Protein AF-A0A251WI16-F1 (afdb_monomer_lite)

Sequence (147 aa):
MDRLEGYQGSLLEEVEPYFLSNLPIEAAELSPWAIPDRSPKAELERYPLEHDAADVAEATHDTIARLEQRRSQLLALGVAPAGCWLEKAKCHKRKAYQVFYRAEQPIFGGRKRLYVGMEGSPAVQEAEAAIARRNELKSVDRLLIPL

Foldseek 3Di:
DDDDDDDDDDDDDDDDDDDPPDDDDDDDDDDVPPPPPPPVVVVCVVDPPPDPPVNVVVVVVVVLVVLVVLLVVLVVLAADDPQKDKDWDDDVPDPWTWIWIAHPACPPVRHRIDTQGTPPDPSVVSNVVRHVSVVVSVVSVVVNDDD

Secondary structure (DSSP, 8-state):
-------------------------------TT------HHHHHTTS-----HHHHHHHHHHHHHHHHHHHHHHHHH--PPTTEEEEEEEPTTSS-EEEEEEESS-TBTTBSEEEEEETT-HHHHHHHHHHHHHHHHHHHHHHHS--

Structure (mmCIF, N/CA/C/O backbone):
data_AF-A0A251WI16-F1
#
_entry.id   AF-A0A251WI16-F1
#
loop_
_atom_site.group_PDB
_atom_site.id
_atom_site.type_symbol
_atom_site.label_atom_id
_atom_site.label_alt_id
_atom_site.label_comp_id
_atom_site.label_asym_id
_atom_site.label_entity_id
_atom_site.label_seq_id
_atom_site.pdbx_PDB_ins_code
_atom_site.Cartn_x
_atom_site.Cartn_y
_atom_site.Cartn_z
_atom_site.occupancy
_atom_site.B_iso_or_equiv
_atom_site.auth_seq_id
_atom_site.auth_comp_id
_atom_site.auth_asym_id
_atom_site.auth_atom_id
_atom_site.pdbx_PDB_model_num
ATOM 1 N N . MET A 1 1 ? -23.655 75.808 5.758 1.00 36.12 1 MET A N 1
ATOM 2 C CA . MET A 1 1 ? -22.446 75.299 6.428 1.00 36.12 1 MET A CA 1
ATOM 3 C C . MET A 1 1 ? -21.981 74.118 5.599 1.00 36.12 1 MET A C 1
ATOM 5 O O . MET A 1 1 ? -22.738 73.165 5.527 1.00 36.12 1 MET A O 1
ATOM 9 N N . ASP A 1 2 ? -20.899 74.106 4.832 1.00 41.31 2 ASP A N 1
ATOM 10 C CA . ASP A 1 2 ? -19.816 75.037 4.473 1.00 41.31 2 ASP A CA 1
ATOM 11 C C . ASP A 1 2 ? -19.293 74.509 3.110 1.00 41.31 2 ASP A C 1
ATOM 13 O O . ASP A 1 2 ? -19.246 73.298 2.930 1.00 41.31 2 ASP A O 1
ATOM 17 N N . ARG A 1 3 ? -19.227 75.275 2.013 1.00 36.56 3 ARG A N 1
ATOM 18 C CA . ARG A 1 3 ? -18.265 76.318 1.594 1.00 36.56 3 ARG A CA 1
ATOM 19 C C . ARG A 1 3 ? -16.892 75.789 1.122 1.00 36.56 3 ARG A C 1
ATOM 21 O O . ARG A 1 3 ? -16.239 75.051 1.845 1.00 36.56 3 ARG A O 1
ATOM 28 N N . LEU A 1 4 ? -16.474 76.356 -0.022 1.00 42.25 4 LEU A N 1
ATOM 29 C CA . LEU A 1 4 ? -15.121 76.494 -0.603 1.00 42.25 4 LEU A CA 1
ATOM 30 C C . LEU A 1 4 ? -14.675 75.363 -1.552 1.00 42.25 4 LEU A C 1
ATOM 32 O O . LEU A 1 4 ? -14.567 74.215 -1.152 1.00 42.25 4 LEU A O 1
ATOM 36 N N . GLU A 1 5 ? -14.617 75.584 -2.870 1.00 40.88 5 GLU A N 1
ATOM 37 C CA . GLU A 1 5 ? -13.743 76.477 -3.673 1.00 40.88 5 GLU A CA 1
ATOM 38 C C . GLU A 1 5 ? -12.470 75.765 -4.155 1.00 40.88 5 GLU A C 1
ATOM 40 O O . GLU A 1 5 ? -11.721 75.187 -3.377 1.00 40.88 5 GLU A O 1
ATOM 45 N N . GLY A 1 6 ? -12.244 75.840 -5.470 1.00 38.50 6 GLY A N 1
ATOM 46 C CA . GLY A 1 6 ? -11.090 75.272 -6.164 1.00 38.50 6 GLY A CA 1
ATOM 47 C C . GLY A 1 6 ? -11.156 75.507 -7.675 1.00 38.50 6 GLY A C 1
ATOM 48 O O . GLY A 1 6 ? -11.269 74.559 -8.442 1.00 38.50 6 GLY A O 1
ATOM 49 N N . TYR A 1 7 ? -11.159 76.787 -8.069 1.00 40.00 7 TYR A N 1
ATOM 50 C CA . TYR A 1 7 ? -10.824 77.334 -9.401 1.00 40.00 7 TYR A CA 1
ATOM 51 C C . TYR A 1 7 ? -9.560 76.650 -9.995 1.00 40.00 7 TYR A C 1
ATOM 53 O O . TYR A 1 7 ? -8.736 76.161 -9.235 1.00 40.00 7 TYR A O 1
ATOM 61 N N . GLN A 1 8 ? -9.277 76.566 -11.301 1.00 35.34 8 GLN A N 1
ATOM 62 C CA . GLN A 1 8 ? -9.056 77.642 -12.282 1.00 35.34 8 GLN A CA 1
ATOM 63 C C . GLN A 1 8 ? -8.599 76.943 -13.592 1.00 35.34 8 GLN A C 1
ATOM 65 O O . GLN A 1 8 ? -7.766 76.046 -13.530 1.00 35.34 8 GLN A O 1
ATOM 70 N N . GLY A 1 9 ? -9.111 77.300 -14.773 1.00 35.69 9 GLY A N 1
ATOM 71 C CA . GLY A 1 9 ? -8.225 77.905 -15.777 1.00 35.69 9 GLY A CA 1
ATOM 72 C C . GLY A 1 9 ? -8.581 77.554 -17.234 1.00 35.69 9 GLY A C 1
ATOM 73 O O . GLY A 1 9 ? -8.558 76.386 -17.600 1.00 35.69 9 GLY A O 1
ATOM 74 N N . SER A 1 10 ? -8.926 78.607 -17.993 1.00 38.59 10 SER A N 1
ATOM 75 C CA . SER A 1 10 ? -8.695 78.896 -19.434 1.00 38.59 10 SER A CA 1
ATOM 76 C C . SER A 1 10 ? -8.817 77.756 -20.463 1.00 38.59 10 SER A C 1
ATOM 78 O O . SER A 1 10 ? -8.043 76.809 -20.443 1.00 38.59 10 SER A O 1
ATOM 80 N N . LEU A 1 11 ? -9.782 77.750 -21.392 1.00 37.16 11 LEU A N 1
ATOM 81 C CA . LEU A 1 11 ? -10.042 78.723 -22.471 1.00 37.16 11 LEU A CA 1
ATOM 82 C C . LEU A 1 11 ? -8.826 78.930 -23.392 1.00 37.16 11 LEU A C 1
ATOM 84 O O . LEU A 1 11 ? -7.878 79.575 -22.974 1.00 37.16 11 LEU A O 1
ATOM 88 N N . LEU A 1 12 ? -8.965 78.408 -24.621 1.00 41.16 12 LEU A N 1
ATOM 89 C CA . LEU A 1 12 ? -8.359 78.830 -25.894 1.00 41.16 12 LEU A CA 1
ATOM 90 C C . LEU A 1 12 ? -6.840 79.044 -25.936 1.00 41.16 12 LEU A C 1
ATOM 92 O O . LEU A 1 12 ? -6.316 79.921 -25.273 1.00 41.16 12 LEU A O 1
ATOM 96 N N . GLU A 1 13 ? -6.176 78.318 -26.831 1.00 40.03 13 GLU A N 1
ATOM 97 C CA . GLU A 1 13 ? -5.477 78.877 -28.005 1.00 40.03 13 GLU A CA 1
ATOM 98 C C . GLU A 1 13 ? -4.769 77.706 -28.709 1.00 40.03 13 GLU A C 1
ATOM 100 O O . GLU A 1 13 ? -4.115 76.894 -28.064 1.00 40.03 13 GLU A O 1
ATOM 105 N N . GLU A 1 14 ? -5.165 77.420 -29.956 1.00 42.44 14 GLU A N 1
ATOM 106 C CA . GLU A 1 14 ? -4.280 77.542 -31.132 1.00 42.44 14 GLU A CA 1
ATOM 107 C C . GLU A 1 14 ? -3.327 76.324 -31.248 1.00 42.44 14 GLU A C 1
ATOM 109 O O . GLU A 1 14 ? -2.668 75.926 -30.304 1.00 42.44 14 GLU A O 1
ATOM 114 N N . VAL A 1 15 ? -3.190 75.584 -32.345 1.00 39.59 15 VAL A N 1
ATOM 115 C CA . VAL A 1 15 ? -3.068 75.938 -33.757 1.00 39.59 15 VAL A CA 1
ATOM 116 C C . VAL A 1 15 ? -3.266 74.612 -34.526 1.00 39.59 15 VAL A C 1
ATOM 118 O O . VAL A 1 15 ? -2.592 73.630 -34.214 1.00 39.59 15 VAL A O 1
ATOM 121 N N . GLU A 1 16 ? -4.131 74.546 -35.541 1.00 45.12 16 GLU A N 1
ATOM 122 C CA . GLU A 1 16 ? -3.878 73.605 -36.649 1.00 45.12 16 GLU A CA 1
ATOM 123 C C . GLU A 1 16 ? -2.822 74.241 -37.561 1.00 45.12 16 GLU A C 1
ATOM 125 O O . GLU A 1 16 ? -2.936 75.425 -37.886 1.00 45.12 16 GLU A O 1
ATOM 130 N N . PRO A 1 17 ? -1.846 73.468 -38.064 1.00 43.88 17 PRO A N 1
ATOM 131 C CA . PRO A 1 17 ? -1.982 73.196 -39.486 1.00 43.88 17 PRO A CA 1
ATOM 132 C C . PRO A 1 17 ? -1.559 71.784 -39.892 1.00 43.88 17 PRO A C 1
ATOM 134 O O . PRO A 1 17 ? -0.516 71.249 -39.518 1.00 43.88 17 PRO A O 1
ATOM 137 N N . TYR A 1 18 ? -2.382 71.237 -40.776 1.00 47.28 18 TYR A N 1
ATOM 138 C CA . TYR A 1 18 ? -2.051 70.195 -41.729 1.00 47.28 18 TYR A CA 1
ATOM 139 C C . TYR A 1 18 ? -0.672 70.411 -42.367 1.00 47.28 18 TYR A C 1
ATOM 141 O O . TYR A 1 18 ? -0.429 71.440 -42.992 1.00 47.28 18 TYR A O 1
ATOM 149 N N . PHE A 1 19 ? 0.170 69.380 -42.340 1.00 38.06 19 PHE A N 1
ATOM 150 C CA . PHE A 1 19 ? 1.101 69.121 -43.436 1.00 38.06 19 PHE A CA 1
ATOM 151 C C . PHE A 1 19 ? 1.093 67.625 -43.751 1.00 38.06 19 PHE A C 1
ATOM 153 O O . PHE A 1 19 ? 1.862 66.826 -43.224 1.00 38.06 19 PHE A O 1
ATOM 160 N N . LEU A 1 20 ? 0.153 67.253 -44.621 1.00 43.31 20 LEU A N 1
ATOM 161 C CA . LEU A 1 20 ? 0.170 65.999 -45.363 1.00 43.31 20 LEU A CA 1
ATOM 162 C C . LEU A 1 20 ? 1.307 66.078 -46.388 1.00 43.31 20 LEU A C 1
ATOM 164 O O . LEU A 1 20 ? 1.104 66.483 -47.530 1.00 43.31 20 LEU A O 1
ATOM 168 N N . SER A 1 21 ? 2.521 65.719 -45.981 1.00 41.78 21 SER A N 1
ATOM 169 C CA . SER A 1 21 ? 3.597 65.441 -46.927 1.00 41.78 21 SER A CA 1
ATOM 170 C C . SER A 1 21 ? 3.484 63.995 -47.404 1.00 41.78 21 SER A C 1
ATOM 172 O O . SER A 1 21 ? 3.847 63.066 -46.687 1.00 41.78 21 SER A O 1
ATOM 174 N N . ASN A 1 22 ? 2.944 63.853 -48.614 1.00 52.06 22 ASN A N 1
ATOM 175 C CA . ASN A 1 22 ? 3.241 62.833 -49.619 1.00 52.06 22 ASN A CA 1
ATOM 176 C C . ASN A 1 22 ? 4.140 61.672 -49.166 1.00 52.06 22 ASN A C 1
ATOM 178 O O . ASN A 1 22 ? 5.365 61.794 -49.187 1.00 52.06 22 ASN A O 1
ATOM 182 N N . LEU A 1 23 ? 3.537 60.511 -48.917 1.00 45.34 23 LEU A N 1
ATOM 183 C CA . LEU A 1 23 ? 4.210 59.231 -49.107 1.00 45.34 23 LEU A CA 1
ATOM 184 C C . LEU A 1 23 ? 3.298 58.316 -49.936 1.00 45.34 23 LEU A C 1
ATOM 186 O O . LEU A 1 23 ? 2.095 58.258 -49.665 1.00 45.34 23 LEU A O 1
ATOM 190 N N . PRO A 1 24 ? 3.832 57.671 -50.986 1.00 40.88 24 PRO A N 1
ATOM 191 C CA . PRO A 1 24 ? 3.042 56.865 -51.898 1.00 40.88 24 PRO A CA 1
ATOM 192 C C . PRO A 1 24 ? 2.507 55.634 -51.170 1.00 40.88 24 PRO A C 1
ATOM 194 O O . PRO A 1 24 ? 3.223 54.947 -50.443 1.00 40.88 24 PRO A O 1
ATOM 197 N N . ILE A 1 25 ? 1.223 55.373 -51.389 1.00 50.53 25 ILE A N 1
ATOM 198 C CA . ILE A 1 25 ? 0.584 54.113 -51.042 1.00 50.53 25 ILE A CA 1
ATOM 199 C C . ILE A 1 25 ? 1.173 53.066 -51.985 1.00 50.53 25 ILE A C 1
ATOM 201 O O . ILE A 1 25 ? 0.783 53.006 -53.147 1.00 50.53 25 ILE A O 1
ATOM 205 N N . GLU A 1 26 ? 2.086 52.237 -51.489 1.00 46.56 26 GLU A N 1
ATOM 206 C CA . GLU A 1 26 ? 2.327 50.927 -52.083 1.00 46.56 26 GLU A CA 1
ATOM 207 C C . GLU A 1 26 ? 2.127 49.836 -51.035 1.00 46.56 26 GLU A C 1
ATOM 209 O O . GLU A 1 26 ? 2.660 49.855 -49.926 1.00 46.56 26 GLU A O 1
ATOM 214 N N . ALA A 1 27 ? 1.236 48.935 -51.426 1.00 50.28 27 ALA A N 1
ATOM 215 C CA . ALA A 1 27 ? 0.734 47.774 -50.733 1.00 50.28 27 ALA A CA 1
ATOM 216 C C . ALA A 1 27 ? 1.821 46.913 -50.080 1.00 50.28 27 ALA A C 1
ATOM 218 O O . ALA A 1 27 ? 2.786 46.530 -50.729 1.00 50.28 27 ALA A O 1
ATOM 219 N N . ALA A 1 28 ? 1.559 46.474 -48.851 1.00 42.09 28 ALA A N 1
ATOM 220 C CA . ALA A 1 28 ? 1.669 45.061 -48.507 1.00 42.09 28 ALA A CA 1
ATOM 221 C C . ALA A 1 28 ? 0.968 44.811 -47.170 1.00 42.09 28 ALA A C 1
ATOM 223 O O . ALA A 1 28 ? 1.366 45.278 -46.106 1.00 42.09 28 ALA A O 1
ATOM 224 N N . GLU A 1 29 ? -0.124 44.080 -47.290 1.00 51.53 29 GLU A N 1
ATOM 225 C CA . GLU A 1 29 ? -0.928 43.458 -46.256 1.00 51.53 29 GLU A CA 1
ATOM 226 C C . GLU A 1 29 ? -0.076 42.817 -45.151 1.00 51.53 29 GLU A C 1
ATOM 228 O O . GLU A 1 29 ? 0.566 41.790 -45.352 1.00 51.53 29 GLU A O 1
ATOM 233 N N . LEU A 1 30 ? -0.130 43.364 -43.941 1.00 47.75 30 LEU A N 1
ATOM 234 C CA . LEU A 1 30 ? 0.190 42.604 -42.738 1.00 47.75 30 LEU A CA 1
ATOM 235 C C . LEU A 1 30 ? -0.958 42.794 -41.760 1.00 47.75 30 LEU A C 1
ATOM 237 O O . LEU A 1 30 ? -0.994 43.730 -40.964 1.00 47.75 30 LEU A O 1
ATOM 241 N N . SER A 1 31 ? -1.937 41.893 -41.860 1.00 47.56 31 SER A N 1
ATOM 242 C CA . SER A 1 31 ? -2.923 41.720 -40.803 1.00 47.56 31 SER A CA 1
ATOM 243 C C . SER A 1 31 ? -2.169 41.404 -39.503 1.00 47.56 31 SER A C 1
ATOM 245 O O . SER A 1 31 ? -1.412 40.430 -39.477 1.00 47.56 31 SER A O 1
ATOM 247 N N . PRO A 1 32 ? -2.383 42.151 -38.404 1.00 48.94 32 PRO A N 1
ATOM 248 C CA . PRO A 1 32 ? -1.784 41.841 -37.101 1.00 48.94 32 PRO A CA 1
ATOM 249 C C . PRO A 1 32 ? -2.286 40.507 -36.510 1.00 48.94 32 PRO A C 1
ATOM 251 O O . PRO A 1 32 ? -1.863 40.108 -35.429 1.00 48.94 32 PRO A O 1
ATOM 254 N N . TRP A 1 33 ? -3.163 39.802 -37.236 1.00 52.28 33 TRP A N 1
ATOM 255 C CA . TRP A 1 33 ? -3.722 38.492 -36.916 1.00 52.28 33 TRP A CA 1
ATOM 256 C C . TRP A 1 33 ? -3.261 37.392 -37.875 1.00 52.28 33 TRP A C 1
ATOM 258 O O . TRP A 1 33 ? -3.973 36.403 -38.049 1.00 52.28 33 TRP A O 1
ATOM 268 N N . ALA A 1 34 ? -2.102 37.539 -38.523 1.00 51.62 34 ALA A N 1
ATOM 269 C CA . ALA A 1 34 ? -1.479 36.423 -39.225 1.00 51.62 34 ALA A CA 1
ATOM 270 C C . ALA A 1 34 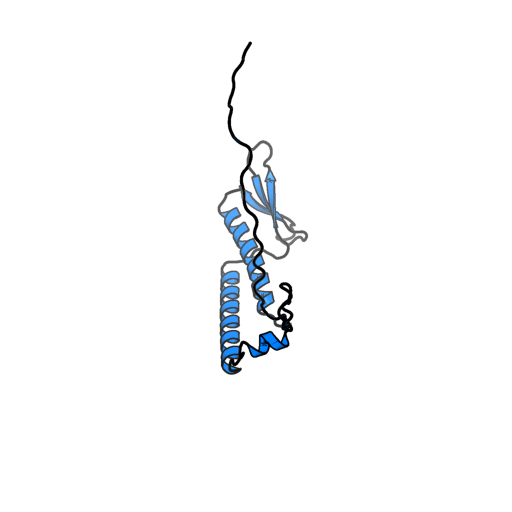? -1.191 35.303 -38.210 1.00 51.62 34 ALA A C 1
ATOM 272 O O . ALA A 1 34 ? -0.213 35.350 -37.464 1.00 51.62 34 ALA A O 1
ATOM 273 N N . ILE A 1 35 ? -2.094 34.322 -38.133 1.00 57.12 35 ILE A N 1
ATOM 274 C CA . ILE A 1 35 ? -1.911 33.118 -37.329 1.00 57.12 35 ILE A CA 1
ATOM 275 C C . ILE A 1 35 ? -0.697 32.415 -37.941 1.00 57.12 35 ILE A C 1
ATOM 277 O O . ILE A 1 35 ? -0.776 32.028 -39.109 1.00 57.12 35 ILE A O 1
ATOM 281 N N . PRO A 1 36 ? 0.435 32.286 -37.221 1.00 55.97 36 PRO A N 1
ATOM 282 C CA . PRO A 1 36 ? 1.576 31.565 -37.756 1.00 55.97 36 PRO A CA 1
ATOM 283 C C . PRO A 1 36 ? 1.108 30.154 -38.091 1.00 55.97 36 PRO A C 1
ATOM 285 O O . PRO A 1 36 ? 0.421 29.533 -37.277 1.00 55.97 36 PRO A O 1
ATOM 288 N N . ASP A 1 37 ? 1.438 29.683 -39.291 1.00 57.50 37 ASP A N 1
ATOM 289 C CA . ASP A 1 37 ? 1.084 28.343 -39.737 1.00 57.50 37 ASP A CA 1
ATOM 290 C C . ASP A 1 37 ? 1.677 27.324 -38.752 1.00 57.50 37 ASP A C 1
ATOM 292 O O . ASP A 1 37 ? 2.877 27.047 -38.747 1.00 57.50 37 ASP A O 1
ATOM 296 N N . ARG A 1 38 ? 0.827 26.826 -37.847 1.00 54.00 38 ARG A N 1
ATOM 297 C CA . ARG A 1 38 ? 1.138 25.754 -36.894 1.00 54.00 38 ARG A CA 1
ATOM 298 C C . ARG A 1 38 ? 0.847 24.390 -37.513 1.00 54.00 38 ARG A C 1
ATOM 300 O O . ARG A 1 38 ? 0.463 23.458 -36.809 1.00 54.00 38 ARG A O 1
ATOM 307 N N . SER A 1 39 ? 0.945 24.269 -38.836 1.00 60.47 39 SER A N 1
ATOM 308 C CA . SER A 1 39 ? 0.891 22.969 -39.480 1.00 60.47 39 SER A CA 1
ATOM 309 C C . SER A 1 39 ? 2.000 22.083 -38.891 1.00 60.47 39 SER A C 1
ATOM 311 O O . SER A 1 39 ? 3.158 22.510 -38.857 1.00 60.47 39 SER A O 1
ATOM 313 N N . PRO A 1 40 ? 1.694 20.842 -38.463 1.00 55.34 40 PRO A N 1
ATOM 314 C CA . PRO A 1 40 ? 2.674 19.913 -37.885 1.00 55.34 40 PRO A CA 1
ATOM 315 C C . PRO A 1 40 ? 3.913 19.711 -38.768 1.00 55.34 40 PRO A C 1
ATOM 317 O O . PRO A 1 40 ? 5.001 19.400 -38.291 1.00 55.34 40 PRO A O 1
ATOM 320 N N . LYS A 1 41 ? 3.747 19.927 -40.078 1.00 54.31 41 LYS A N 1
ATOM 321 C CA . LYS A 1 41 ? 4.794 19.825 -41.091 1.00 54.31 41 LYS A CA 1
ATOM 322 C C . LYS A 1 41 ? 5.878 20.906 -40.946 1.00 54.31 41 LYS A C 1
ATOM 324 O O . LYS A 1 41 ? 7.045 20.605 -41.147 1.00 54.31 41 LYS A O 1
ATOM 329 N N . ALA A 1 42 ? 5.504 22.125 -40.547 1.00 56.56 42 ALA A N 1
ATOM 330 C CA . ALA A 1 42 ? 6.424 23.255 -40.371 1.00 56.56 42 ALA A CA 1
ATOM 331 C C . ALA A 1 42 ? 7.159 23.241 -39.012 1.00 56.56 42 ALA A C 1
ATOM 333 O O . ALA A 1 42 ? 8.182 23.908 -38.848 1.00 56.56 42 ALA A O 1
ATOM 334 N N . GLU A 1 43 ? 6.649 22.490 -38.029 1.00 53.28 43 GLU A N 1
ATOM 335 C CA . GLU A 1 43 ? 7.350 22.233 -36.762 1.00 53.28 43 GLU A CA 1
ATOM 336 C C . GLU A 1 43 ? 8.366 21.091 -36.886 1.00 53.28 43 GLU A C 1
ATOM 338 O O . GLU A 1 43 ? 9.451 21.193 -36.314 1.00 53.28 43 GLU A O 1
ATOM 343 N N . LEU A 1 44 ? 8.070 20.053 -37.681 1.00 54.22 44 LEU A N 1
ATOM 344 C CA . LEU A 1 44 ? 8.988 18.927 -37.905 1.00 54.22 44 LEU A CA 1
ATOM 345 C C . LEU A 1 44 ? 10.279 19.329 -38.638 1.00 54.22 44 LEU A C 1
ATOM 347 O O . LEU A 1 44 ? 11.339 18.791 -38.343 1.00 54.22 44 LEU A O 1
ATOM 351 N N . GLU A 1 45 ? 10.218 20.294 -39.560 1.00 57.00 45 GLU A N 1
ATOM 352 C CA . GLU A 1 45 ? 11.407 20.811 -40.265 1.00 57.00 45 GLU A CA 1
ATOM 353 C C . GLU A 1 45 ? 12.321 21.664 -39.367 1.00 57.00 45 GLU A C 1
ATOM 355 O O . GLU A 1 45 ? 13.463 21.945 -39.726 1.00 57.00 45 GLU A O 1
ATOM 360 N N . ARG A 1 46 ? 11.837 22.084 -38.190 1.00 55.06 46 ARG A N 1
ATOM 361 C CA . ARG A 1 46 ? 12.551 23.003 -37.292 1.00 55.06 46 ARG A CA 1
ATOM 362 C C . ARG A 1 46 ? 13.503 22.288 -36.322 1.00 55.06 46 ARG A C 1
ATOM 364 O O . ARG A 1 46 ? 14.391 22.936 -35.774 1.00 55.06 46 ARG A O 1
ATOM 371 N N . TYR A 1 47 ? 13.339 20.977 -36.134 1.00 54.41 47 TYR A N 1
ATOM 372 C CA . TYR A 1 47 ? 14.173 20.149 -35.262 1.00 54.41 47 TYR A CA 1
ATOM 373 C C . TYR A 1 47 ? 14.435 18.787 -35.920 1.00 54.41 47 TYR A C 1
ATOM 375 O O . TYR A 1 47 ? 13.531 17.951 -35.938 1.00 54.41 47 TYR A O 1
ATOM 383 N N . PRO A 1 48 ? 15.646 18.517 -36.438 1.00 55.62 48 PRO A N 1
ATOM 384 C CA . PRO A 1 48 ? 15.988 17.172 -36.875 1.00 55.62 48 PRO A CA 1
ATOM 385 C C . PRO A 1 48 ? 16.012 16.247 -35.648 1.00 55.62 48 PRO A C 1
ATOM 387 O O . PRO A 1 48 ? 16.890 16.345 -34.794 1.00 55.62 48 PRO A O 1
ATOM 390 N N . LEU A 1 49 ? 15.019 15.364 -35.541 1.00 58.69 49 LEU A N 1
ATOM 391 C CA . LEU A 1 49 ? 15.001 14.243 -34.596 1.00 58.69 49 LEU A CA 1
ATOM 392 C C . LEU A 1 49 ? 15.899 13.126 -35.144 1.00 58.69 49 LEU A C 1
ATOM 394 O O . LEU A 1 49 ? 15.430 12.062 -35.534 1.00 58.69 49 LEU A O 1
ATOM 398 N N . GLU A 1 50 ? 17.200 13.386 -35.219 1.00 61.19 50 GLU A N 1
ATOM 399 C CA . GLU A 1 50 ? 18.198 12.355 -35.508 1.00 61.19 50 GLU A CA 1
ATOM 400 C C . GLU A 1 50 ? 18.712 11.799 -34.180 1.00 61.19 50 GLU A C 1
ATOM 402 O O . GLU A 1 50 ? 19.772 12.177 -33.689 1.00 61.19 50 GLU A O 1
ATOM 407 N N . HIS A 1 51 ? 17.919 10.931 -33.553 1.00 60.59 51 HIS A N 1
ATOM 408 C CA . HIS A 1 51 ? 18.457 10.009 -32.559 1.00 60.59 51 HIS A CA 1
ATOM 409 C C . HIS A 1 51 ? 18.754 8.697 -33.268 1.00 60.59 51 HIS A C 1
ATOM 411 O O . HIS A 1 51 ? 17.882 8.168 -33.965 1.00 60.59 51 HIS A O 1
ATOM 417 N N . ASP A 1 52 ? 19.975 8.185 -33.110 1.00 73.31 52 ASP A N 1
ATOM 418 C CA . ASP A 1 52 ? 20.305 6.858 -33.608 1.00 73.31 52 ASP A CA 1
ATOM 419 C C . ASP A 1 52 ? 19.332 5.856 -32.965 1.00 73.31 52 ASP A C 1
ATOM 421 O O . ASP A 1 52 ? 19.001 5.948 -31.778 1.00 73.31 52 ASP A O 1
ATOM 425 N N . ALA A 1 53 ? 18.841 4.894 -33.746 1.00 73.44 53 ALA A N 1
ATOM 426 C CA . ALA A 1 53 ? 17.994 3.829 -33.223 1.00 73.44 53 ALA A CA 1
ATOM 427 C C . ALA A 1 53 ? 18.695 3.079 -32.074 1.00 73.44 53 ALA A C 1
ATOM 429 O O . ALA A 1 53 ? 18.022 2.579 -31.170 1.00 73.44 53 ALA A O 1
ATOM 430 N N . ALA A 1 54 ? 20.034 3.050 -32.084 1.00 74.81 54 ALA A N 1
ATOM 431 C CA . ALA A 1 54 ? 20.853 2.543 -30.989 1.00 74.81 54 ALA A CA 1
ATOM 432 C C . ALA A 1 54 ? 20.703 3.370 -29.696 1.00 74.81 54 ALA A C 1
ATOM 434 O O . ALA A 1 54 ? 20.444 2.785 -28.644 1.00 74.81 54 ALA A O 1
ATOM 435 N N . ASP A 1 55 ? 20.768 4.703 -29.772 1.00 75.31 55 ASP A N 1
ATOM 436 C CA . ASP A 1 55 ? 20.639 5.598 -28.610 1.00 75.31 55 ASP A CA 1
ATOM 437 C C . ASP A 1 55 ? 19.242 5.502 -27.979 1.00 75.31 55 ASP A C 1
ATOM 439 O O . ASP A 1 55 ? 19.082 5.470 -26.757 1.00 75.31 55 ASP A O 1
ATOM 443 N N . VAL A 1 56 ? 18.203 5.412 -28.818 1.00 76.31 56 VAL A N 1
ATOM 444 C CA . VAL A 1 56 ? 16.818 5.241 -28.355 1.00 76.31 56 VAL A CA 1
ATOM 445 C C . VAL A 1 56 ? 16.631 3.877 -27.686 1.00 76.31 56 VAL A C 1
ATOM 447 O O . VAL A 1 56 ? 15.954 3.780 -26.658 1.00 76.31 56 VAL A O 1
ATOM 450 N N . ALA A 1 57 ? 17.235 2.821 -28.236 1.00 77.12 57 ALA A N 1
ATOM 451 C CA . ALA A 1 57 ? 17.181 1.483 -27.655 1.00 77.12 57 ALA A CA 1
ATOM 452 C C . ALA A 1 57 ? 17.906 1.417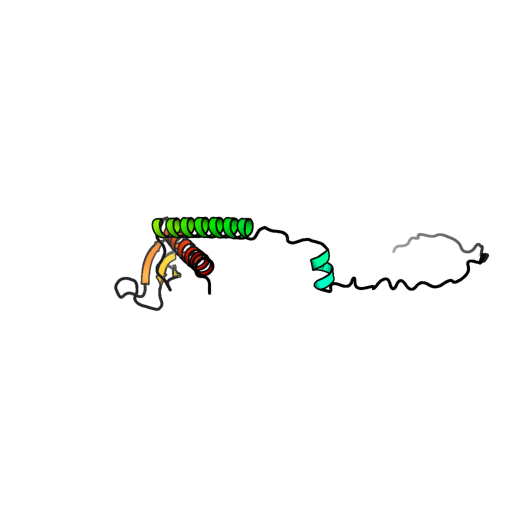 -26.301 1.00 77.12 57 ALA A C 1
ATOM 454 O O . ALA A 1 57 ? 17.359 0.853 -25.351 1.00 77.12 57 ALA A O 1
ATOM 455 N N . GLU A 1 58 ? 19.085 2.034 -26.185 1.00 79.88 58 GLU A N 1
ATOM 456 C CA . GLU A 1 58 ? 19.844 2.112 -24.933 1.00 79.88 58 GLU A CA 1
ATOM 457 C C . GLU A 1 58 ? 19.073 2.893 -23.860 1.00 79.88 58 GLU A C 1
ATOM 459 O O . GLU A 1 58 ? 18.841 2.377 -22.766 1.00 79.88 58 GLU A O 1
ATOM 464 N N . ALA A 1 59 ? 18.549 4.077 -24.196 1.00 79.62 59 ALA A N 1
ATOM 465 C CA . ALA A 1 59 ? 17.744 4.878 -23.272 1.00 79.62 59 ALA A CA 1
ATOM 466 C C . ALA A 1 59 ? 16.469 4.148 -22.803 1.00 79.62 59 ALA A C 1
ATOM 468 O O . ALA A 1 59 ? 16.045 4.272 -21.645 1.00 79.62 59 ALA A O 1
ATOM 469 N N . THR A 1 60 ? 15.854 3.359 -23.688 1.00 84.19 60 THR A N 1
ATOM 470 C CA . THR A 1 60 ? 14.682 2.539 -23.354 1.00 84.19 60 THR A CA 1
ATOM 471 C C . THR A 1 60 ? 15.061 1.402 -22.407 1.00 84.19 60 THR A C 1
ATOM 473 O O . THR A 1 60 ? 14.365 1.176 -21.415 1.00 84.19 60 THR A O 1
ATOM 476 N N . HIS A 1 61 ? 16.181 0.723 -22.660 1.00 85.12 61 HIS A N 1
ATOM 477 C CA . HIS A 1 61 ? 16.680 -0.352 -21.805 1.00 85.12 61 HIS A CA 1
ATOM 478 C C . HIS A 1 61 ? 17.023 0.156 -20.397 1.00 85.12 61 HIS A C 1
ATOM 480 O O . HIS A 1 61 ? 16.568 -0.426 -19.410 1.00 85.12 61 HIS A O 1
ATOM 486 N N . ASP A 1 62 ? 17.713 1.292 -20.292 1.00 88.88 62 ASP A N 1
ATOM 487 C CA . ASP A 1 62 ? 18.015 1.945 -19.014 1.00 88.88 62 ASP A CA 1
ATOM 488 C C . ASP A 1 62 ? 16.749 2.299 -18.229 1.00 88.88 62 ASP A C 1
ATOM 490 O O . ASP A 1 62 ? 16.677 2.140 -17.004 1.00 88.88 62 ASP A O 1
ATOM 494 N N . THR A 1 63 ? 15.721 2.772 -18.933 1.00 89.12 63 THR A N 1
ATOM 495 C CA . THR A 1 63 ? 14.433 3.111 -18.322 1.00 89.12 63 THR A CA 1
ATOM 496 C C . THR A 1 63 ? 13.738 1.867 -17.774 1.00 89.12 63 THR A C 1
ATOM 498 O O . THR A 1 63 ? 13.276 1.880 -16.629 1.00 89.12 63 THR A O 1
ATOM 501 N N . ILE A 1 64 ? 13.712 0.777 -18.546 1.00 90.56 64 ILE A N 1
ATOM 502 C CA . ILE A 1 64 ? 13.152 -0.509 -18.112 1.00 90.56 64 ILE A CA 1
ATOM 503 C C . ILE A 1 64 ? 13.903 -1.025 -16.879 1.00 90.56 64 ILE A C 1
ATOM 505 O O . ILE A 1 64 ? 13.267 -1.329 -15.869 1.00 90.56 64 ILE A O 1
ATOM 509 N N . ALA A 1 65 ? 15.239 -1.024 -16.900 1.00 92.12 65 ALA A N 1
ATOM 510 C CA . ALA A 1 65 ? 16.059 -1.489 -15.781 1.00 92.12 65 ALA A CA 1
ATOM 511 C C . ALA A 1 65 ? 15.775 -0.710 -14.481 1.00 92.12 65 ALA A C 1
ATOM 513 O O . ALA A 1 65 ? 15.631 -1.299 -13.405 1.00 92.12 65 ALA A O 1
ATOM 514 N N . ARG A 1 66 ? 15.617 0.620 -14.562 1.00 93.19 66 ARG A N 1
ATOM 515 C CA . ARG A 1 66 ? 15.245 1.459 -13.405 1.00 93.19 66 ARG A CA 1
ATOM 516 C C . ARG A 1 66 ? 13.854 1.124 -12.870 1.00 93.19 66 ARG A C 1
ATOM 518 O O . ARG A 1 66 ? 13.660 1.071 -11.653 1.00 93.19 66 ARG A O 1
ATOM 525 N N . LEU A 1 67 ? 12.885 0.897 -13.755 1.00 93.25 67 LEU A N 1
ATOM 526 C CA . LEU A 1 67 ? 11.523 0.525 -13.369 1.00 93.25 67 LEU A CA 1
ATOM 527 C C . LEU A 1 67 ? 11.486 -0.857 -12.702 1.00 93.25 67 LEU A C 1
ATOM 529 O O . LEU A 1 67 ? 10.846 -1.014 -11.661 1.00 93.25 67 LEU A O 1
ATOM 533 N N . GLU A 1 68 ? 12.221 -1.838 -13.225 1.00 94.31 68 GLU A N 1
ATOM 534 C CA . GLU A 1 68 ? 12.352 -3.170 -12.621 1.00 94.31 68 GLU A CA 1
ATOM 535 C C . GLU A 1 68 ? 13.038 -3.125 -11.250 1.00 94.31 68 GLU A C 1
ATOM 537 O O . GLU A 1 68 ? 12.598 -3.783 -10.295 1.00 94.31 68 GLU A O 1
ATOM 542 N N . GLN A 1 69 ? 14.079 -2.300 -11.110 1.00 95.12 69 GLN A N 1
ATOM 543 C CA . GLN A 1 69 ? 14.734 -2.068 -9.827 1.00 95.12 69 GLN A CA 1
ATOM 544 C C . GLN A 1 69 ? 13.748 -1.465 -8.821 1.00 95.12 69 GLN A C 1
ATOM 546 O O . GLN A 1 69 ? 13.636 -1.950 -7.690 1.00 95.12 69 GLN A O 1
ATOM 551 N N . ARG A 1 70 ? 12.990 -0.439 -9.226 1.00 94.56 70 ARG A N 1
ATOM 552 C CA . ARG A 1 70 ? 11.996 0.205 -8.361 1.00 94.56 70 ARG A CA 1
ATOM 553 C C . ARG A 1 70 ? 10.887 -0.762 -7.957 1.00 94.56 70 ARG A C 1
ATOM 555 O O . ARG A 1 70 ? 10.528 -0.823 -6.781 1.00 94.56 70 ARG A O 1
ATOM 562 N N . ARG A 1 71 ? 10.393 -1.565 -8.899 1.00 94.19 71 ARG A N 1
ATOM 563 C CA . ARG A 1 71 ? 9.425 -2.639 -8.650 1.00 94.19 71 ARG A CA 1
ATOM 564 C C . ARG A 1 71 ? 9.926 -3.603 -7.576 1.00 94.19 71 ARG A C 1
ATOM 566 O O . ARG A 1 71 ? 9.212 -3.887 -6.616 1.00 94.19 71 ARG A O 1
ATOM 573 N N . SER A 1 72 ? 11.170 -4.057 -7.706 1.00 94.25 72 SER A N 1
ATOM 574 C CA . SER A 1 72 ? 11.795 -4.989 -6.762 1.00 94.25 72 SER A CA 1
ATOM 575 C C . SER A 1 72 ? 11.939 -4.383 -5.361 1.00 94.25 72 SER A C 1
ATOM 577 O O . SER A 1 72 ? 11.631 -5.042 -4.369 1.00 94.25 72 SER A O 1
ATOM 579 N N . GLN A 1 73 ? 12.324 -3.105 -5.267 1.00 94.50 73 GLN 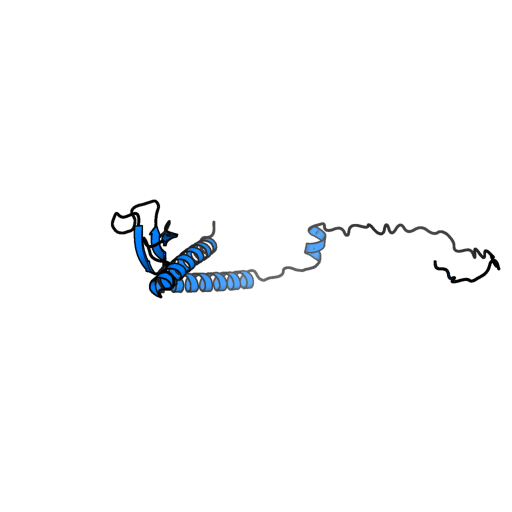A N 1
ATOM 580 C CA . GLN A 1 73 ? 12.388 -2.378 -3.993 1.00 94.50 73 GLN A CA 1
ATOM 581 C C . GLN A 1 73 ? 11.018 -2.289 -3.306 1.00 94.50 73 GLN A C 1
ATOM 583 O O . GLN A 1 73 ? 10.909 -2.543 -2.108 1.00 94.50 73 GLN A O 1
ATOM 588 N N . LEU A 1 74 ? 9.962 -1.950 -4.054 1.00 93.25 74 LEU A N 1
ATOM 589 C CA . LEU A 1 74 ? 8.605 -1.841 -3.509 1.00 93.25 74 LEU A CA 1
ATOM 590 C C . LEU A 1 74 ? 8.093 -3.181 -2.974 1.00 93.25 74 LEU A C 1
ATOM 592 O O . LEU A 1 74 ? 7.484 -3.220 -1.904 1.00 93.25 74 LEU A O 1
ATOM 596 N N . LEU A 1 75 ? 8.373 -4.274 -3.688 1.00 92.56 75 LEU A N 1
ATOM 597 C CA . LEU A 1 75 ? 8.016 -5.624 -3.256 1.00 92.56 75 LEU A CA 1
ATOM 598 C C . LEU A 1 75 ? 8.776 -6.040 -1.990 1.00 92.56 75 LEU A C 1
ATOM 600 O O . LEU A 1 75 ? 8.165 -6.601 -1.082 1.00 92.56 75 LEU A O 1
ATOM 604 N N . ALA A 1 76 ? 10.068 -5.714 -1.891 1.00 92.56 76 ALA A N 1
ATOM 605 C CA . ALA A 1 76 ? 10.887 -6.024 -0.718 1.00 92.56 76 ALA A CA 1
ATOM 606 C C . ALA A 1 76 ? 10.424 -5.288 0.553 1.00 92.56 76 ALA A C 1
ATOM 608 O O . ALA A 1 76 ? 10.465 -5.853 1.643 1.00 92.56 76 ALA A O 1
ATOM 609 N N . LEU A 1 77 ? 9.947 -4.045 0.419 1.00 89.94 77 LEU A N 1
ATOM 610 C CA . LEU A 1 77 ? 9.405 -3.255 1.533 1.00 89.94 77 LEU A CA 1
ATOM 611 C C . LEU A 1 77 ? 8.009 -3.719 1.993 1.00 89.94 77 LEU A C 1
ATOM 613 O O . LEU A 1 77 ? 7.549 -3.323 3.061 1.00 89.94 77 LEU A O 1
ATOM 617 N N . GLY A 1 78 ? 7.328 -4.546 1.198 1.00 90.12 78 GLY A N 1
ATOM 618 C CA . GLY A 1 78 ? 5.987 -5.048 1.479 1.00 90.12 78 GLY A CA 1
ATOM 619 C C . GLY A 1 78 ? 4.880 -4.095 1.023 1.00 90.12 78 GLY A C 1
ATOM 620 O O . GLY A 1 78 ? 4.880 -2.898 1.305 1.00 90.12 78 GLY A O 1
ATOM 621 N N . VAL A 1 79 ? 3.881 -4.629 0.330 1.00 94.56 79 VAL A N 1
ATOM 622 C CA . VAL A 1 79 ? 2.756 -3.856 -0.216 1.00 94.56 79 VAL A CA 1
ATOM 623 C C . VAL A 1 79 ? 1.443 -4.271 0.428 1.00 94.56 79 VAL A C 1
ATOM 625 O O . VAL A 1 79 ? 1.253 -5.427 0.806 1.00 94.56 79 VAL A O 1
ATOM 628 N N . ALA A 1 80 ? 0.513 -3.323 0.547 1.00 93.56 80 ALA A N 1
ATOM 629 C CA . ALA A 1 80 ? -0.824 -3.641 1.022 1.00 93.56 80 ALA A CA 1
ATOM 630 C C . ALA A 1 80 ? -1.553 -4.567 0.021 1.00 93.56 80 ALA A C 1
ATOM 632 O O . ALA A 1 80 ? -1.337 -4.449 -1.190 1.00 93.56 80 ALA A O 1
ATOM 633 N N . PRO A 1 81 ? -2.462 -5.447 0.487 1.00 91.12 81 PRO A N 1
ATOM 634 C CA . PRO A 1 81 ? -3.267 -6.287 -0.396 1.00 91.12 81 PRO A CA 1
ATOM 635 C C . PRO A 1 81 ? -4.065 -5.492 -1.443 1.00 91.12 81 PRO A C 1
ATOM 637 O O . PRO A 1 81 ? -4.446 -4.333 -1.239 1.00 91.12 81 PRO A O 1
ATOM 640 N N . ALA A 1 82 ? -4.360 -6.123 -2.578 1.00 90.81 82 ALA A N 1
ATOM 641 C CA . ALA A 1 82 ? -5.210 -5.525 -3.603 1.00 90.81 82 ALA A CA 1
ATOM 642 C C . ALA A 1 82 ? -6.646 -5.310 -3.086 1.00 90.81 82 ALA A C 1
ATOM 644 O O . ALA A 1 82 ? -7.175 -6.118 -2.325 1.00 90.81 82 ALA A O 1
ATOM 645 N N . GLY A 1 83 ? -7.276 -4.205 -3.498 1.00 89.88 83 GLY A N 1
ATOM 646 C CA . GLY A 1 83 ? -8.674 -3.909 -3.160 1.00 89.88 83 GLY A CA 1
ATOM 647 C C . GLY A 1 83 ? -8.931 -3.527 -1.697 1.00 89.88 83 GLY A C 1
ATOM 648 O O . GLY A 1 83 ? -10.089 -3.480 -1.287 1.00 89.88 83 GLY A O 1
ATOM 649 N N . CYS A 1 84 ? -7.886 -3.254 -0.906 1.00 94.69 84 CYS A N 1
ATOM 650 C CA . CYS A 1 84 ? -8.041 -2.764 0.462 1.00 94.69 84 CYS A CA 1
ATOM 651 C C . CYS A 1 84 ? -7.881 -1.238 0.594 1.00 94.69 84 CYS A C 1
ATOM 653 O O . CYS A 1 84 ? -7.19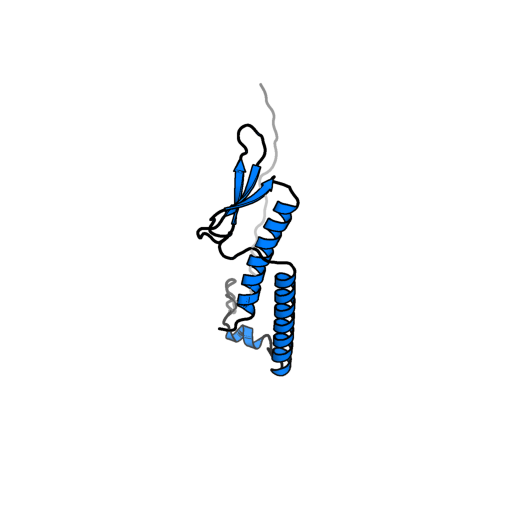3 -0.596 -0.208 1.00 94.69 84 CYS A O 1
ATOM 655 N N . TRP A 1 85 ? -8.489 -0.662 1.629 1.00 96.19 85 TRP A N 1
ATOM 656 C CA . TRP A 1 85 ? -8.333 0.739 2.039 1.00 96.19 85 TRP A CA 1
ATOM 657 C C . TRP A 1 85 ? -8.290 0.854 3.566 1.00 96.19 85 TRP A C 1
ATOM 659 O O . TRP A 1 85 ? -8.597 -0.108 4.275 1.00 96.19 85 TRP A O 1
ATOM 669 N N . LEU A 1 86 ? -7.905 2.026 4.078 1.00 96.75 86 LEU A N 1
ATOM 670 C CA . LEU A 1 86 ? -7.960 2.329 5.508 1.00 96.75 86 LEU A CA 1
ATOM 671 C C . LEU A 1 86 ? -9.262 3.050 5.846 1.00 96.75 86 LEU A C 1
ATOM 673 O O . LEU A 1 86 ? -9.640 4.021 5.195 1.00 96.75 86 LEU A O 1
ATOM 677 N N . GLU A 1 87 ? -9.936 2.583 6.889 1.00 97.06 87 GLU A N 1
ATOM 678 C CA . GLU A 1 87 ? -11.137 3.199 7.444 1.00 97.06 87 GLU A CA 1
ATOM 679 C C . GLU A 1 87 ? -10.861 3.646 8.876 1.00 97.06 87 GLU A C 1
ATOM 681 O O . GLU A 1 87 ? -10.370 2.868 9.700 1.00 97.06 87 GLU A O 1
ATOM 686 N N . LYS A 1 88 ? -11.203 4.901 9.175 1.00 96.06 88 LYS A N 1
ATOM 687 C CA . LYS A 1 88 ? -11.137 5.460 10.524 1.00 96.06 88 LYS A CA 1
ATOM 688 C C . LYS A 1 88 ? -12.504 5.325 11.188 1.00 96.06 88 LYS A C 1
ATOM 690 O O . LYS A 1 88 ? -13.502 5.809 10.662 1.00 96.06 88 LYS A O 1
ATOM 695 N N . ALA A 1 89 ? -12.548 4.713 12.365 1.00 94.94 89 ALA A N 1
ATOM 696 C CA . ALA A 1 89 ? -13.747 4.587 13.182 1.00 94.94 89 ALA A CA 1
ATOM 697 C C . ALA A 1 89 ? -13.538 5.275 14.532 1.00 94.94 89 ALA A C 1
ATOM 699 O O . ALA A 1 89 ? -12.519 5.088 15.198 1.00 94.94 89 ALA A O 1
ATOM 700 N N . LYS A 1 90 ? -14.511 6.080 14.959 1.00 95.56 90 LYS A N 1
ATOM 701 C CA . LYS A 1 90 ? -14.441 6.783 16.242 1.00 95.56 90 LYS A CA 1
ATOM 702 C C . LYS A 1 90 ? -14.612 5.802 17.402 1.00 95.56 90 LYS A C 1
ATOM 704 O O . LYS A 1 90 ? -15.579 5.042 17.441 1.00 95.56 90 LYS A O 1
ATOM 709 N N . CYS A 1 91 ? -13.725 5.870 18.389 1.00 92.94 91 CYS A N 1
ATOM 710 C CA . CYS A 1 91 ? -13.872 5.114 19.627 1.00 92.94 91 CYS A CA 1
ATOM 711 C C . CYS A 1 91 ? -15.099 5.589 20.414 1.00 92.94 91 CYS A C 1
ATOM 713 O O . CYS A 1 91 ? -15.275 6.787 20.657 1.00 92.94 91 CYS A O 1
ATOM 715 N N . HIS A 1 92 ? -15.924 4.653 20.885 1.00 90.69 92 HIS A N 1
ATOM 716 C CA . HIS A 1 92 ? -17.069 4.986 21.730 1.00 90.69 92 HIS A CA 1
ATOM 717 C C . HIS A 1 92 ? -16.610 5.755 22.982 1.00 90.69 92 HIS A C 1
ATOM 719 O O . HIS A 1 92 ? -15.696 5.323 23.684 1.00 90.69 92 HIS A O 1
ATOM 725 N N . LYS A 1 93 ? -17.238 6.910 23.246 1.00 91.00 93 LYS A N 1
ATOM 726 C CA . LYS A 1 93 ? -16.953 7.798 24.393 1.00 91.00 93 LYS A CA 1
ATOM 727 C C . LYS A 1 93 ? -15.504 8.312 24.504 1.00 91.00 93 LYS A C 1
ATOM 729 O O . LYS A 1 93 ? -15.137 8.844 25.547 1.00 91.00 93 LYS A O 1
ATOM 734 N N . ARG A 1 94 ? -14.674 8.214 23.457 1.00 87.50 94 ARG A N 1
ATOM 735 C CA . ARG A 1 94 ? -13.308 8.775 23.441 1.00 87.50 94 ARG A CA 1
ATOM 736 C C . ARG A 1 94 ? -13.125 9.727 22.258 1.00 87.50 94 ARG A C 1
ATOM 738 O O . ARG A 1 94 ? -13.746 9.563 21.211 1.00 87.50 94 ARG A O 1
ATOM 745 N N . LYS A 1 95 ? -12.247 10.722 22.411 1.00 89.75 95 LYS A N 1
ATOM 746 C CA . LYS A 1 95 ? -11.825 11.630 21.325 1.00 89.75 95 LYS A CA 1
ATOM 747 C C . LYS A 1 95 ? -10.655 11.032 20.531 1.00 89.75 95 LYS A C 1
ATOM 749 O O . LYS A 1 95 ? -9.649 11.691 20.322 1.00 89.75 95 LYS A O 1
ATOM 754 N N . ALA A 1 96 ? -10.761 9.758 20.170 1.00 91.88 96 ALA A N 1
ATOM 755 C CA . ALA A 1 96 ? -9.712 9.043 19.457 1.00 91.88 96 ALA A CA 1
ATOM 756 C C . ALA A 1 96 ? -10.324 8.171 18.360 1.00 91.88 96 ALA A C 1
ATOM 758 O O . ALA A 1 96 ? -11.462 7.709 18.500 1.00 91.88 96 ALA A O 1
ATOM 759 N N . TYR A 1 97 ? -9.562 7.944 17.295 1.00 95.31 97 TYR A N 1
ATOM 760 C CA . TYR A 1 97 ? -9.967 7.120 16.165 1.00 95.31 97 TYR A CA 1
ATOM 761 C C . TYR A 1 97 ? -9.131 5.843 16.115 1.00 95.31 97 TYR A C 1
ATOM 763 O O . TYR A 1 97 ? -7.920 5.858 16.330 1.00 95.31 97 TYR A O 1
ATOM 771 N N . GLN A 1 98 ? -9.802 4.731 15.845 1.00 96.56 98 GLN A N 1
ATOM 772 C CA . GLN A 1 98 ? -9.195 3.459 15.480 1.00 96.56 98 GLN A CA 1
ATOM 773 C C . GLN A 1 98 ? -9.149 3.350 13.965 1.00 96.56 98 GLN A C 1
ATOM 775 O O . GLN A 1 98 ? -10.076 3.780 13.281 1.00 96.56 98 GLN A O 1
ATOM 780 N N . VAL A 1 99 ? -8.090 2.747 13.448 1.00 97.50 99 VAL A N 1
ATOM 781 C CA . VAL A 1 99 ? -7.892 2.542 12.018 1.00 97.50 99 VAL A CA 1
ATOM 782 C C . VAL A 1 99 ? -7.933 1.052 11.713 1.00 97.50 99 VAL A C 1
ATOM 784 O O . VAL A 1 99 ? -7.329 0.229 12.409 1.00 97.50 99 VAL A O 1
ATOM 787 N N . PHE A 1 100 ? -8.664 0.710 10.659 1.00 97.25 100 PHE A N 1
ATOM 788 C CA . PHE A 1 100 ? -8.833 -0.652 10.180 1.00 97.25 100 PHE A CA 1
ATOM 789 C C . PHE A 1 100 ? -8.465 -0.726 8.706 1.00 97.25 100 PHE A C 1
ATOM 791 O O . PHE A 1 100 ? -8.860 0.136 7.925 1.00 97.25 100 PHE A O 1
ATOM 798 N N . TYR A 1 101 ? -7.805 -1.808 8.308 1.00 96.81 101 TYR A N 1
ATOM 799 C CA . TYR A 1 101 ? -7.880 -2.248 6.928 1.00 96.81 101 TYR A CA 1
ATOM 800 C C . TYR A 1 101 ? -9.291 -2.745 6.637 1.00 96.81 101 TYR A C 1
ATOM 802 O O . TYR A 1 101 ? -9.882 -3.492 7.425 1.00 96.81 101 TYR A O 1
ATOM 810 N N . ARG A 1 102 ? -9.808 -2.362 5.478 1.00 97.00 102 ARG A N 1
ATOM 811 C CA . ARG A 1 102 ? -11.091 -2.785 4.926 1.00 97.00 102 ARG A CA 1
ATOM 812 C C . ARG A 1 102 ? -10.897 -3.313 3.522 1.00 97.00 102 ARG A C 1
ATOM 814 O O . ARG A 1 102 ? -9.990 -2.874 2.825 1.00 97.00 102 ARG A O 1
ATOM 821 N N . ALA A 1 103 ? -11.750 -4.243 3.126 1.00 96.31 103 ALA A N 1
ATOM 822 C CA . ALA A 1 103 ? -11.843 -4.736 1.763 1.00 96.31 103 ALA A CA 1
ATOM 823 C C . ALA A 1 103 ? -13.289 -5.147 1.468 1.00 96.31 103 ALA A C 1
ATOM 825 O O . ALA A 1 103 ? -14.043 -5.513 2.375 1.00 96.31 103 ALA A O 1
ATOM 826 N N . GLU A 1 104 ? -13.675 -5.126 0.195 1.00 94.44 104 GLU A N 1
ATOM 827 C CA . GLU A 1 104 ? -14.986 -5.629 -0.235 1.00 94.44 104 GLU A CA 1
ATOM 828 C C . GLU A 1 104 ? -15.093 -7.149 -0.050 1.00 94.44 104 GLU A C 1
ATOM 830 O O . GLU A 1 104 ? -16.132 -7.670 0.379 1.00 94.44 104 GLU A O 1
ATOM 835 N N . GLN A 1 105 ? -13.988 -7.845 -0.327 1.00 94.38 105 GLN A N 1
ATOM 836 C CA . GLN A 1 105 ? -13.842 -9.295 -0.242 1.00 94.38 105 GLN A CA 1
ATOM 837 C C . GLN A 1 105 ? -13.145 -9.720 1.066 1.00 94.38 105 GLN A C 1
ATOM 839 O O . GLN A 1 105 ? -12.379 -8.943 1.646 1.00 94.38 105 GLN A O 1
ATOM 844 N N . PRO A 1 106 ? -13.396 -10.943 1.570 1.00 93.44 106 PRO A N 1
ATOM 845 C CA . PRO A 1 106 ? -12.847 -11.430 2.837 1.00 93.44 106 PRO A CA 1
ATOM 846 C C . PRO A 1 106 ? -11.365 -11.857 2.739 1.00 93.44 106 PRO A C 1
ATOM 848 O O . PRO A 1 106 ? -11.027 -13.026 2.906 1.00 93.44 106 PRO A O 1
ATOM 851 N N . ILE A 1 107 ? -10.466 -10.902 2.487 1.00 93.38 107 ILE A N 1
ATOM 852 C CA . ILE A 1 107 ? -9.038 -11.161 2.216 1.00 93.38 107 ILE A CA 1
ATOM 853 C C . ILE A 1 107 ? -8.159 -11.283 3.473 1.00 93.38 107 ILE A C 1
ATOM 855 O O . ILE A 1 107 ? -7.032 -11.759 3.392 1.00 93.38 107 ILE A O 1
ATOM 859 N N . PHE A 1 108 ? -8.656 -10.889 4.651 1.00 92.00 108 PHE A N 1
ATOM 860 C CA . PHE A 1 108 ? -7.901 -10.942 5.911 1.00 92.00 108 PHE A CA 1
ATOM 861 C C . PHE A 1 108 ? -8.231 -12.219 6.691 1.00 92.00 108 PHE A C 1
ATOM 863 O O . PHE A 1 108 ? -8.902 -12.167 7.723 1.00 92.00 108 PHE A O 1
ATOM 870 N N . GLY A 1 109 ? -7.839 -13.381 6.158 1.00 89.81 109 GLY A N 1
ATOM 871 C CA . GLY A 1 109 ? -8.142 -14.681 6.775 1.00 89.81 109 GLY A CA 1
ATOM 872 C C . GLY A 1 109 ? -9.648 -14.943 6.885 1.00 89.81 109 GLY A C 1
ATOM 873 O O . GLY A 1 109 ? -10.147 -15.296 7.952 1.00 89.81 109 GLY A O 1
ATOM 874 N N . GLY A 1 110 ? -10.396 -14.670 5.810 1.00 92.69 110 GLY A N 1
ATOM 875 C CA . GLY A 1 110 ? -11.855 -14.808 5.783 1.00 92.69 110 GLY A CA 1
ATOM 876 C C . GLY A 1 110 ? -12.620 -13.597 6.333 1.00 92.69 110 GLY A C 1
ATOM 877 O O . GLY A 1 110 ? -13.850 -13.605 6.368 1.00 92.69 110 GLY A O 1
ATOM 878 N N . ARG A 1 111 ? -11.928 -12.524 6.741 1.00 93.38 111 ARG A N 1
ATOM 879 C CA . ARG A 1 111 ? -12.552 -11.292 7.250 1.00 93.38 111 ARG A CA 1
ATOM 880 C C . ARG A 1 111 ? -12.420 -10.144 6.254 1.00 93.38 111 ARG A C 1
ATOM 882 O O . ARG A 1 111 ? -11.404 -9.992 5.585 1.00 93.38 111 ARG A O 1
ATOM 889 N N . LYS A 1 112 ? -13.442 -9.283 6.218 1.00 95.00 112 LYS A N 1
ATOM 890 C CA . LYS A 1 112 ? -13.459 -8.029 5.434 1.00 95.00 112 LYS A CA 1
ATOM 891 C C . LYS A 1 112 ? -12.777 -6.851 6.136 1.00 95.00 112 LYS A C 1
ATOM 893 O O . LYS A 1 112 ? -12.702 -5.756 5.586 1.00 95.00 112 LYS A O 1
ATOM 898 N N . ARG A 1 113 ? -12.350 -7.040 7.389 1.00 95.56 113 ARG A N 1
ATOM 899 C CA . ARG A 1 113 ? -11.667 -6.010 8.173 1.00 95.56 113 ARG A CA 1
ATOM 900 C C . ARG A 1 113 ? -10.567 -6.592 9.044 1.00 95.56 113 ARG A C 1
ATOM 902 O O . ARG A 1 113 ? -10.747 -7.673 9.607 1.00 95.56 113 ARG A O 1
ATOM 909 N N . LEU A 1 114 ? -9.500 -5.825 9.220 1.00 96.06 114 LEU A N 1
ATOM 910 C CA . LEU A 1 114 ? -8.407 -6.113 10.142 1.00 96.06 114 LEU A CA 1
ATOM 911 C C . LEU A 1 114 ? -8.053 -4.834 10.903 1.00 96.06 114 LEU A C 1
ATOM 913 O O . LEU A 1 114 ? -7.919 -3.772 10.305 1.00 96.06 114 LEU A O 1
ATOM 917 N N . TYR A 1 115 ? -7.946 -4.922 12.226 1.00 96.56 115 TYR A N 1
ATOM 918 C CA . TYR A 1 115 ? -7.527 -3.788 13.047 1.00 96.56 115 TYR A CA 1
ATOM 919 C C . TYR A 1 115 ? -6.039 -3.503 12.835 1.00 96.56 115 TYR A C 1
ATOM 921 O O . TYR A 1 115 ? -5.241 -4.436 12.848 1.00 96.56 115 TYR A O 1
ATOM 929 N N . VAL A 1 116 ? -5.685 -2.230 12.648 1.00 96.38 116 VAL A N 1
ATOM 930 C CA . VAL A 1 116 ? -4.293 -1.787 12.468 1.00 96.38 116 VAL A CA 1
ATOM 931 C C . VAL A 1 116 ? -3.768 -1.168 13.755 1.00 96.38 116 VAL A C 1
ATOM 933 O O . VAL A 1 116 ? -2.719 -1.557 14.257 1.00 96.38 116 VAL A O 1
ATOM 936 N N . GLY A 1 117 ? -4.507 -0.206 14.307 1.00 96.44 117 GLY A N 1
ATOM 937 C CA . GLY A 1 117 ? -4.044 0.569 15.448 1.00 96.44 117 GLY A CA 1
ATOM 938 C C . GLY A 1 117 ? -4.885 1.811 15.705 1.00 96.44 117 GLY A C 1
ATOM 939 O O . GLY A 1 117 ? -5.945 2.014 15.111 1.00 96.44 117 GLY A O 1
ATOM 940 N N . MET A 1 118 ? -4.389 2.657 16.601 1.00 96.62 118 MET A N 1
ATOM 941 C CA . MET A 1 118 ? -4.943 3.989 16.839 1.00 96.62 118 MET A CA 1
ATOM 942 C C . MET A 1 118 ? -4.407 4.968 15.793 1.00 96.62 118 MET A C 1
ATOM 944 O O . MET A 1 118 ? -3.280 4.815 15.316 1.00 96.62 118 MET A O 1
ATOM 948 N N . GLU A 1 119 ? -5.194 5.983 15.455 1.00 95.00 119 GLU A N 1
ATOM 949 C CA . GLU A 1 119 ? -4.745 7.080 14.598 1.00 95.00 119 GLU A CA 1
ATOM 950 C C . GLU A 1 119 ? -3.435 7.693 15.124 1.00 95.00 119 GLU A C 1
ATOM 952 O O . GLU A 1 119 ? -3.270 7.889 16.328 1.00 95.00 119 GLU A O 1
ATOM 957 N N . GLY A 1 120 ? -2.489 7.946 14.215 1.00 91.94 120 GLY A N 1
ATOM 958 C CA . GLY A 1 120 ? -1.164 8.483 14.539 1.00 91.94 120 GLY A CA 1
ATOM 959 C C . GLY A 1 120 ? -0.154 7.460 15.070 1.00 91.94 120 GLY A C 1
ATOM 960 O O . GLY A 1 120 ? 1.001 7.814 15.285 1.00 91.94 120 GLY A O 1
ATOM 961 N N . SER A 1 121 ? -0.545 6.195 15.266 1.00 95.06 121 SER A N 1
ATOM 962 C CA . SER A 1 121 ? 0.409 5.150 15.656 1.00 95.06 121 SER A CA 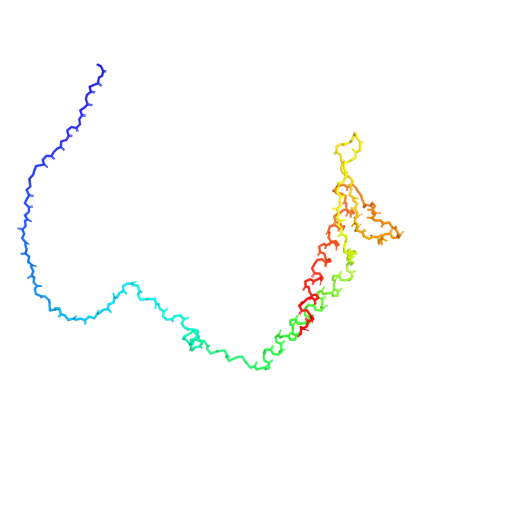1
ATOM 963 C C . SER A 1 121 ? 1.362 4.778 14.505 1.00 95.06 121 SER A C 1
ATOM 965 O O . SER A 1 121 ? 0.959 4.843 13.339 1.00 95.06 121 SER A O 1
ATOM 967 N N . PRO A 1 122 ? 2.592 4.306 14.801 1.00 97.00 122 PRO A N 1
ATOM 968 C CA . PRO A 1 122 ? 3.536 3.853 13.773 1.00 97.00 122 PRO A CA 1
ATOM 969 C C . PRO A 1 122 ? 2.967 2.757 12.861 1.00 97.00 122 PRO A C 1
ATOM 971 O O . PRO A 1 122 ? 3.232 2.736 11.666 1.00 97.00 122 PRO A O 1
ATOM 974 N N . ALA A 1 123 ? 2.109 1.886 13.403 1.00 95.81 123 ALA A N 1
ATOM 975 C CA . ALA A 1 123 ? 1.431 0.847 12.631 1.00 95.81 123 ALA A CA 1
ATOM 976 C C . ALA A 1 123 ? 0.493 1.423 11.555 1.00 95.81 123 ALA A C 1
ATOM 978 O O . ALA A 1 123 ? 0.365 0.851 10.476 1.00 95.81 123 ALA A O 1
ATOM 979 N N . VAL A 1 124 ? -0.157 2.558 11.834 1.00 95.81 124 VAL A N 1
ATOM 980 C CA . VAL A 1 124 ? -1.016 3.245 10.860 1.00 95.81 124 VAL A CA 1
ATOM 981 C C . VAL A 1 124 ? -0.179 3.942 9.795 1.00 95.81 124 VAL A C 1
ATOM 983 O O . VAL A 1 124 ? -0.521 3.841 8.624 1.00 95.81 124 VAL A O 1
ATOM 986 N N . GLN A 1 125 ? 0.938 4.566 10.174 1.00 96.50 125 GLN A N 1
ATOM 987 C CA . GLN A 1 125 ? 1.861 5.182 9.215 1.00 96.50 125 GLN A CA 1
ATOM 988 C C . GLN A 1 125 ? 2.438 4.141 8.246 1.00 96.50 125 GLN A C 1
ATOM 990 O O . GLN A 1 125 ? 2.442 4.356 7.036 1.00 96.50 125 GLN A O 1
ATOM 995 N N . GLU A 1 126 ? 2.842 2.973 8.754 1.00 95.94 126 GLU A N 1
ATOM 996 C CA . GLU A 1 126 ? 3.316 1.873 7.908 1.00 95.94 126 GLU A CA 1
ATOM 997 C C . GLU A 1 126 ? 2.200 1.329 7.007 1.00 95.94 126 GLU A C 1
ATOM 999 O O . GLU A 1 126 ? 2.436 0.992 5.849 1.00 95.94 126 GLU A O 1
ATOM 1004 N N . ALA A 1 127 ? 0.958 1.279 7.497 1.00 95.81 127 ALA A N 1
ATOM 1005 C CA . ALA A 1 127 ? -0.182 0.859 6.690 1.00 95.81 127 ALA A CA 1
ATOM 1006 C C . ALA A 1 127 ? -0.507 1.848 5.556 1.00 95.81 127 ALA A C 1
ATOM 1008 O O . ALA A 1 127 ? -0.802 1.438 4.431 1.00 95.81 127 ALA A O 1
ATOM 1009 N N . GLU A 1 128 ? -0.425 3.150 5.832 1.00 96.25 128 GLU A N 1
ATOM 1010 C CA . GLU A 1 128 ? -0.552 4.208 4.827 1.00 96.25 128 GLU A CA 1
ATOM 1011 C C . GLU A 1 128 ? 0.567 4.097 3.781 1.00 96.25 128 GLU A C 1
ATOM 1013 O O . GLU A 1 128 ? 0.289 4.089 2.577 1.00 96.25 128 GLU A O 1
ATOM 1018 N N . ALA A 1 129 ? 1.812 3.902 4.228 1.00 96.12 129 ALA A N 1
ATOM 1019 C CA . ALA A 1 129 ? 2.958 3.678 3.353 1.00 96.12 129 ALA A CA 1
ATOM 1020 C C . ALA A 1 129 ? 2.781 2.420 2.488 1.00 96.12 129 ALA A C 1
ATOM 1022 O O . ALA A 1 129 ? 3.013 2.464 1.282 1.00 96.12 129 ALA A O 1
ATOM 1023 N N . ALA A 1 130 ? 2.294 1.312 3.051 1.00 96.19 130 ALA A N 1
ATOM 1024 C CA . ALA A 1 130 ? 2.049 0.076 2.312 1.00 96.19 130 ALA A CA 1
ATOM 1025 C C . ALA A 1 130 ? 0.990 0.242 1.205 1.00 96.19 130 ALA A C 1
ATOM 1027 O O . ALA A 1 130 ? 1.124 -0.351 0.129 1.00 96.19 130 ALA A O 1
ATOM 1028 N N . ILE A 1 131 ? -0.047 1.060 1.432 1.00 96.25 131 ILE A N 1
ATOM 1029 C CA . ILE A 1 131 ? -1.032 1.417 0.397 1.00 96.25 131 ILE A CA 1
ATOM 1030 C C . ILE A 1 131 ? -0.401 2.306 -0.675 1.00 96.25 131 ILE A C 1
ATOM 1032 O O . ILE A 1 131 ? -0.639 2.074 -1.863 1.00 96.25 131 ILE A O 1
ATOM 1036 N N . ALA A 1 132 ? 0.411 3.290 -0.285 1.00 95.44 132 ALA A N 1
ATOM 1037 C CA . ALA A 1 132 ? 1.126 4.140 -1.232 1.00 95.44 132 ALA A CA 1
ATOM 1038 C C . ALA A 1 132 ? 2.054 3.306 -2.131 1.00 95.44 132 ALA A C 1
ATOM 1040 O O . ALA A 1 132 ? 1.956 3.397 -3.354 1.00 95.44 132 ALA A O 1
ATOM 1041 N N . ARG A 1 133 ? 2.843 2.396 -1.540 1.00 95.75 133 ARG A N 1
ATOM 1042 C CA . ARG A 1 133 ? 3.710 1.452 -2.266 1.00 95.75 133 ARG A CA 1
ATOM 1043 C C . ARG A 1 133 ? 2.918 0.570 -3.231 1.00 95.75 133 ARG A C 1
ATOM 1045 O O . ARG A 1 133 ? 3.350 0.371 -4.358 1.00 95.75 133 ARG A O 1
ATOM 1052 N N . ARG A 1 134 ? 1.734 0.080 -2.840 1.00 95.69 134 ARG A N 1
ATOM 1053 C CA . ARG A 1 134 ? 0.848 -0.689 -3.736 1.00 95.69 134 ARG A CA 1
ATOM 1054 C C . ARG A 1 134 ? 0.393 0.138 -4.942 1.00 95.69 134 ARG A C 1
ATOM 1056 O O . ARG A 1 134 ? 0.362 -0.366 -6.062 1.00 95.69 134 ARG A O 1
ATOM 1063 N N . ASN A 1 135 ? -0.009 1.386 -4.715 1.00 94.56 135 ASN A N 1
ATOM 1064 C CA . ASN A 1 135 ? -0.474 2.262 -5.789 1.00 94.56 135 ASN A CA 1
ATOM 1065 C C . ASN A 1 135 ? 0.674 2.619 -6.745 1.00 94.56 135 ASN A C 1
ATOM 1067 O O . ASN A 1 135 ? 0.477 2.619 -7.958 1.00 94.56 135 ASN A O 1
ATOM 1071 N N . GLU A 1 136 ? 1.867 2.856 -6.201 1.00 94.69 136 GLU A N 1
ATOM 1072 C CA . GLU A 1 136 ? 3.084 3.079 -6.978 1.00 94.69 136 GLU A CA 1
ATOM 1073 C C . GLU A 1 136 ? 3.462 1.838 -7.792 1.00 94.69 136 GLU A C 1
ATOM 1075 O O . GLU A 1 136 ? 3.659 1.942 -8.999 1.00 94.69 136 GLU A O 1
ATOM 1080 N N . LEU A 1 137 ? 3.458 0.655 -7.1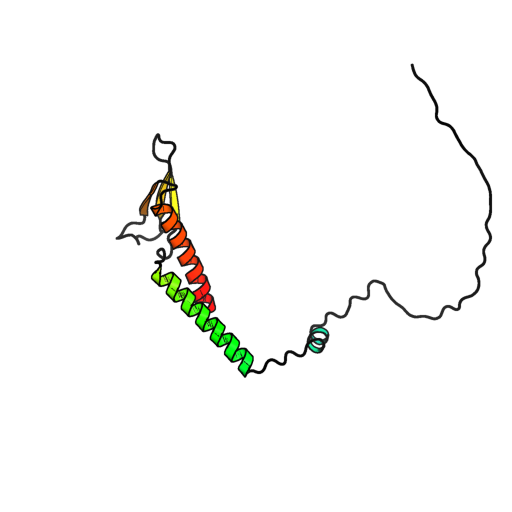72 1.00 94.19 137 LEU A N 1
ATOM 1081 C CA . LEU A 1 137 ? 3.725 -0.618 -7.842 1.00 94.19 137 LEU A CA 1
ATOM 1082 C C . LEU A 1 137 ? 2.793 -0.818 -9.041 1.00 94.19 137 LEU A C 1
ATOM 1084 O O . LEU A 1 137 ? 3.253 -1.135 -10.130 1.00 94.19 137 LEU A O 1
ATOM 1088 N N . LYS A 1 138 ? 1.495 -0.535 -8.878 1.00 92.69 138 LYS A N 1
ATOM 1089 C CA . LYS A 1 138 ? 0.521 -0.597 -9.977 1.00 92.69 138 LYS A CA 1
ATOM 1090 C C . LYS A 1 138 ? 0.854 0.374 -11.117 1.00 92.69 138 LYS A C 1
ATOM 1092 O O . LYS A 1 138 ? 0.554 0.077 -12.270 1.00 92.69 138 LYS A O 1
ATOM 1097 N N . SER A 1 139 ? 1.418 1.540 -10.808 1.00 92.56 139 SER A N 1
ATOM 1098 C CA . SER A 1 139 ? 1.876 2.492 -11.823 1.00 92.56 139 SER A CA 1
ATOM 1099 C C . SER A 1 139 ? 3.111 1.973 -12.553 1.00 92.56 139 SER A C 1
ATOM 1101 O O . SER A 1 139 ? 3.157 2.044 -13.774 1.00 92.56 139 SER A O 1
ATOM 1103 N N . VAL A 1 140 ? 4.081 1.420 -11.821 1.00 91.94 140 VAL A N 1
ATOM 1104 C CA . VAL A 1 140 ? 5.305 0.838 -12.391 1.00 91.94 140 VAL A CA 1
ATOM 1105 C C . VAL A 1 140 ? 4.977 -0.362 -13.281 1.00 91.94 140 VAL A C 1
ATOM 1107 O O . VAL A 1 140 ? 5.432 -0.416 -14.417 1.00 91.94 140 VAL A O 1
ATOM 1110 N N . ASP A 1 141 ? 4.120 -1.276 -12.820 1.00 91.56 141 ASP A N 1
ATOM 1111 C CA . ASP A 1 141 ? 3.704 -2.455 -13.590 1.00 91.56 141 ASP A CA 1
ATOM 1112 C C . ASP A 1 141 ? 3.015 -2.069 -14.912 1.00 91.56 141 ASP A C 1
ATOM 1114 O O . ASP A 1 141 ? 3.213 -2.727 -15.929 1.00 91.56 141 ASP A O 1
ATOM 1118 N N . ARG A 1 142 ? 2.239 -0.975 -14.932 1.00 90.44 142 ARG A N 1
ATOM 1119 C CA . ARG A 1 142 ? 1.621 -0.456 -16.166 1.00 90.44 142 ARG A CA 1
ATOM 1120 C C . ARG A 1 142 ? 2.630 0.085 -17.174 1.00 90.44 142 ARG A C 1
ATOM 1122 O O . ARG A 1 142 ? 2.329 0.075 -18.358 1.00 90.44 142 ARG A O 1
ATOM 1129 N N . LEU A 1 143 ? 3.762 0.605 -16.707 1.00 88.12 143 LEU A N 1
ATOM 1130 C CA . LEU A 1 143 ? 4.824 1.123 -17.572 1.00 88.12 143 LEU A CA 1
ATOM 1131 C C . LEU A 1 143 ? 5.734 0.001 -18.087 1.00 88.12 143 LEU A C 1
ATOM 1133 O O . LEU A 1 143 ? 6.323 0.145 -19.151 1.00 88.12 143 LEU A O 1
ATOM 1137 N N . LEU A 1 144 ? 5.849 -1.098 -17.335 1.00 86.06 144 LEU A N 1
ATOM 1138 C CA . LEU A 1 144 ? 6.688 -2.244 -17.688 1.00 86.06 144 LEU A CA 1
ATOM 1139 C C . LEU A 1 144 ? 6.029 -3.230 -18.652 1.00 86.06 144 LEU A C 1
ATOM 1141 O O . LEU A 1 144 ? 6.753 -3.910 -19.367 1.00 86.06 144 LEU A O 1
ATOM 1145 N N . ILE A 1 145 ? 4.699 -3.355 -18.661 1.00 74.44 145 ILE A N 1
ATOM 1146 C CA . ILE A 1 145 ? 3.994 -4.230 -19.608 1.00 74.44 145 ILE A CA 1
ATOM 1147 C C . ILE A 1 145 ? 3.730 -3.418 -20.886 1.00 74.44 145 ILE A C 1
ATOM 1149 O O . ILE A 1 145 ? 2.852 -2.550 -20.857 1.00 74.44 145 ILE A O 1
ATOM 1153 N N . PRO A 1 146 ? 4.443 -3.671 -22.000 1.00 53.47 146 PRO A N 1
ATOM 1154 C CA . PRO A 1 146 ? 4.071 -3.090 -23.278 1.00 53.47 146 PRO A CA 1
ATOM 1155 C C . PRO A 1 146 ? 2.765 -3.754 -23.736 1.00 53.47 146 PRO A C 1
ATOM 1157 O O . PRO A 1 146 ? 2.637 -4.979 -23.671 1.00 53.47 146 PRO A O 1
ATOM 1160 N N . LEU A 1 147 ? 1.783 -2.937 -24.128 1.00 42.66 147 LEU A N 1
ATOM 1161 C CA . LEU A 1 147 ? 0.578 -3.394 -24.831 1.00 42.66 147 LEU A CA 1
ATOM 1162 C C . LEU A 1 147 ? 0.937 -4.041 -26.173 1.00 42.66 147 LEU A C 1
ATOM 1164 O O . LEU A 1 147 ? 1.865 -3.523 -26.834 1.00 42.66 147 LEU A O 1
#

pLDDT: mean 75.99, std 22.21, range [35.34, 97.5]

Radius of gyration: 36.47 Å; chains: 1; bounding box: 43×94×76 Å